Protein AF-A0A0S8CWF5-F1 (afdb_monomer_lite)

Secondary structure (DSSP, 8-state):
-HHHHHHHHHHHHHHHHHHHHHHHHHHHHHHT-TT--HHHHHHHHHHHHHHHHHHHHHHHHHHHHHHHHH-HHHHHHHHHHHHHHHHHHTTTS---TTTTS---

Sequence (104 aa):
MKFAKYAVNRRKMIDLKYEIEKQRFELDLLLGTEDADKQQILERFDNLEQARNKLSKARFEMLMDVRETIGAERFQELKAVHRQRGRKDSRKYPKDRSYYRDRD

Radius of gyration: 19.51 Å; chains: 1; bounding box: 40×37×46 Å

Foldseek 3Di:
DVVVVVVVLVVQLVVLVVQLVVLVVVLVVLVPDPPRDPVVSVVSVVSNVVSVVSNVVSVVVVLVVVCVVCDVVVSVVVVVVVVVVVVVVCVVDPPPVPPPDPDD

Structure (mmCIF, N/CA/C/O backbone):
data_AF-A0A0S8CWF5-F1
#
_entry.id   AF-A0A0S8CWF5-F1
#
loop_
_atom_site.group_PDB
_atom_site.id
_atom_site.type_symbol
_atom_site.label_atom_id
_atom_site.label_alt_id
_atom_site.label_comp_id
_atom_site.label_asym_id
_atom_site.label_entity_id
_atom_site.label_seq_id
_atom_site.pdbx_PDB_ins_code
_atom_site.Cartn_x
_atom_site.Cartn_y
_atom_site.Cartn_z
_atom_site.occupancy
_atom_site.B_iso_or_equiv
_atom_site.auth_seq_id
_atom_site.auth_comp_id
_atom_site.auth_asym_id
_atom_site.auth_atom_id
_atom_site.pdbx_PDB_model_num
ATOM 1 N N . MET A 1 1 ? 7.640 -12.879 -22.319 1.00 59.19 1 MET A N 1
ATOM 2 C CA . MET A 1 1 ? 8.256 -12.670 -20.984 1.00 59.19 1 MET A CA 1
ATOM 3 C C . MET A 1 1 ? 7.824 -11.359 -20.298 1.00 59.19 1 MET A C 1
ATOM 5 O O . MET A 1 1 ? 7.346 -11.426 -19.176 1.00 59.19 1 MET A O 1
ATOM 9 N N . LYS A 1 2 ? 7.892 -10.178 -20.947 1.00 63.25 2 LYS A N 1
ATOM 10 C CA . LYS A 1 2 ? 7.544 -8.870 -20.326 1.00 63.25 2 LYS A CA 1
ATOM 11 C C . LYS A 1 2 ? 6.076 -8.724 -19.861 1.00 63.25 2 LYS A C 1
ATOM 13 O O . LYS A 1 2 ? 5.830 -8.207 -18.776 1.00 63.25 2 LYS A O 1
ATOM 18 N N . PHE A 1 3 ? 5.109 -9.242 -20.624 1.00 68.25 3 PHE A N 1
ATOM 19 C CA . PHE A 1 3 ? 3.682 -9.209 -20.253 1.00 68.25 3 PHE A CA 1
ATOM 20 C C . PHE A 1 3 ? 3.339 -10.059 -19.019 1.00 68.25 3 PHE A C 1
ATOM 22 O O . PHE A 1 3 ? 2.467 -9.682 -18.241 1.00 68.25 3 PHE A O 1
ATOM 29 N N . ALA A 1 4 ? 4.060 -11.163 -18.796 1.00 80.62 4 ALA A N 1
ATOM 30 C CA . ALA A 1 4 ? 3.853 -12.018 -17.629 1.00 80.62 4 ALA A CA 1
ATOM 31 C C . ALA A 1 4 ? 4.233 -11.287 -16.330 1.00 80.62 4 ALA A C 1
ATOM 33 O O . ALA A 1 4 ? 3.469 -11.306 -15.370 1.00 80.62 4 ALA A O 1
ATOM 34 N N . LYS A 1 5 ? 5.358 -10.555 -16.328 1.00 84.44 5 LYS A N 1
ATOM 35 C CA . LYS A 1 5 ? 5.802 -9.758 -15.170 1.00 84.44 5 LYS A CA 1
ATOM 36 C C . LYS A 1 5 ? 4.810 -8.637 -14.835 1.00 84.44 5 LYS A C 1
ATOM 38 O O . LYS A 1 5 ? 4.479 -8.432 -13.671 1.00 84.44 5 LYS A O 1
ATOM 43 N N . TYR A 1 6 ? 4.263 -7.972 -15.858 1.00 86.19 6 TYR A N 1
ATOM 44 C CA . TYR A 1 6 ? 3.192 -6.991 -15.670 1.00 86.19 6 TYR A CA 1
ATOM 45 C C . TYR A 1 6 ? 1.940 -7.611 -15.032 1.00 86.19 6 TYR A C 1
ATOM 47 O O . TYR A 1 6 ? 1.432 -7.075 -14.049 1.00 86.19 6 TYR A O 1
ATOM 55 N N . ALA A 1 7 ? 1.455 -8.739 -15.560 1.00 91.75 7 ALA A N 1
ATOM 56 C CA . ALA A 1 7 ? 0.254 -9.397 -15.049 1.00 91.75 7 ALA A CA 1
ATOM 57 C C . ALA A 1 7 ? 0.421 -9.847 -13.587 1.00 91.75 7 ALA A C 1
ATOM 59 O O . ALA A 1 7 ? -0.473 -9.620 -12.773 1.00 91.75 7 ALA A O 1
ATOM 60 N N . VAL A 1 8 ? 1.586 -10.405 -13.237 1.00 92.62 8 VAL A N 1
ATOM 61 C CA . VAL A 1 8 ? 1.929 -10.798 -11.860 1.00 92.62 8 VAL A CA 1
ATOM 62 C C . VAL A 1 8 ? 1.922 -9.589 -10.922 1.00 92.62 8 VAL A C 1
ATOM 64 O O . VAL A 1 8 ? 1.219 -9.604 -9.911 1.00 92.62 8 VAL A O 1
ATOM 67 N N . ASN A 1 9 ? 2.621 -8.507 -11.280 1.00 91.19 9 ASN A N 1
ATOM 68 C CA . ASN A 1 9 ? 2.649 -7.285 -10.471 1.00 91.19 9 ASN A CA 1
ATOM 69 C C . ASN A 1 9 ? 1.252 -6.666 -10.332 1.00 91.19 9 ASN A C 1
ATOM 71 O O . ASN A 1 9 ? 0.875 -6.198 -9.256 1.00 91.19 9 ASN A O 1
ATOM 75 N N . ARG A 1 10 ? 0.452 -6.694 -11.404 1.00 92.94 10 ARG A N 1
ATOM 76 C CA . ARG A 1 10 ? -0.917 -6.179 -11.382 1.00 92.94 10 ARG A CA 1
ATOM 77 C C . ARG A 1 10 ? -1.821 -7.001 -10.468 1.00 92.94 10 ARG A C 1
ATOM 79 O O . ARG A 1 10 ? -2.608 -6.400 -9.742 1.00 92.94 10 ARG A O 1
ATOM 86 N N . ARG A 1 11 ? -1.698 -8.331 -10.474 1.00 95.81 11 ARG A N 1
ATOM 87 C CA . ARG A 1 11 ? -2.457 -9.220 -9.584 1.00 95.81 11 AR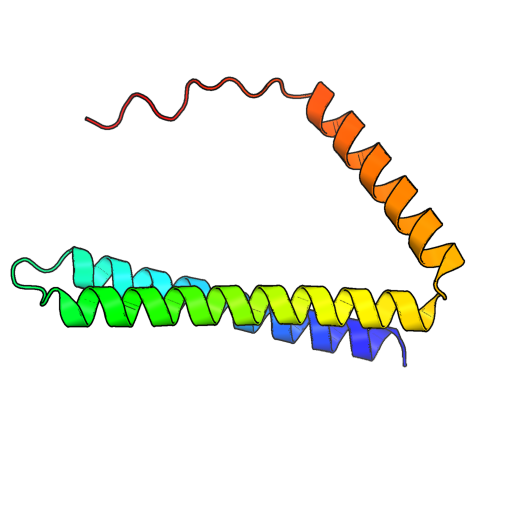G A CA 1
ATOM 88 C C . ARG A 1 11 ? -2.087 -8.978 -8.121 1.00 95.81 11 ARG A C 1
ATOM 90 O O . ARG A 1 11 ? -2.967 -8.634 -7.343 1.00 95.81 11 ARG A O 1
ATOM 97 N N . LYS A 1 12 ? -0.785 -8.940 -7.807 1.00 96.31 12 LYS A N 1
ATOM 98 C CA . LYS A 1 12 ? -0.267 -8.567 -6.476 1.00 96.31 12 LYS A CA 1
ATOM 99 C C . LYS A 1 12 ? -0.852 -7.238 -5.981 1.00 96.31 12 LYS A C 1
ATOM 101 O O . LYS A 1 12 ? -1.239 -7.117 -4.826 1.00 96.31 12 LYS A O 1
ATOM 106 N N . MET A 1 13 ? -0.942 -6.224 -6.845 1.00 96.88 13 MET A N 1
ATOM 107 C CA . MET A 1 13 ? -1.555 -4.941 -6.478 1.00 96.88 13 MET A CA 1
ATOM 108 C C . MET A 1 13 ? -3.055 -5.025 -6.190 1.00 96.88 13 MET A C 1
ATOM 110 O O . MET A 1 13 ? -3.540 -4.241 -5.378 1.00 96.88 13 MET A O 1
ATOM 114 N N . ILE A 1 14 ? -3.796 -5.881 -6.896 1.00 97.75 14 ILE A N 1
ATOM 115 C CA . ILE A 1 14 ? -5.229 -6.087 -6.650 1.00 97.75 14 ILE A CA 1
ATOM 116 C C . ILE A 1 14 ? -5.409 -6.700 -5.263 1.00 97.75 14 ILE A C 1
ATOM 118 O O . ILE A 1 14 ? -6.153 -6.144 -4.459 1.00 97.75 14 ILE A O 1
ATOM 122 N N . ASP A 1 15 ? -4.647 -7.746 -4.955 1.00 98.38 15 ASP A N 1
ATOM 123 C CA . ASP A 1 15 ? -4.714 -8.434 -3.664 1.00 98.38 15 ASP A CA 1
ATOM 124 C C . ASP A 1 15 ? -4.354 -7.484 -2.509 1.00 98.38 15 ASP A C 1
ATOM 126 O O . ASP A 1 15 ? -5.057 -7.403 -1.507 1.00 98.38 15 ASP A O 1
ATOM 130 N N . LEU A 1 16 ? -3.308 -6.667 -2.678 1.00 98.44 16 LEU A N 1
ATOM 131 C CA . LEU A 1 16 ? -2.906 -5.676 -1.673 1.00 98.44 16 LEU A CA 1
ATOM 132 C C . LEU A 1 16 ? -3.931 -4.552 -1.478 1.00 98.44 16 LEU A C 1
ATOM 134 O O . LEU A 1 16 ? -4.033 -4.005 -0.384 1.00 98.44 16 LEU A O 1
ATOM 138 N N . LYS A 1 17 ? -4.683 -4.176 -2.519 1.00 98.25 17 LYS A N 1
ATOM 139 C CA . LYS A 1 17 ? -5.792 -3.222 -2.367 1.00 98.25 17 LYS A CA 1
ATOM 140 C C . LYS A 1 17 ? -6.939 -3.839 -1.582 1.00 98.25 17 LYS A C 1
ATOM 142 O O . LYS A 1 17 ? -7.477 -3.170 -0.711 1.00 98.25 17 LYS A O 1
ATOM 147 N N . TYR A 1 18 ? -7.280 -5.089 -1.882 1.00 98.44 18 TYR A N 1
ATOM 148 C CA . TYR A 1 18 ? -8.297 -5.819 -1.135 1.00 98.44 18 TYR A CA 1
ATOM 149 C C . TYR A 1 18 ? -7.930 -5.915 0.351 1.00 98.44 18 TYR A C 1
ATOM 151 O O . TYR A 1 18 ? -8.768 -5.645 1.203 1.00 98.44 18 TYR A O 1
ATOM 159 N N . GLU A 1 19 ? -6.662 -6.191 0.664 1.00 98.12 19 GLU A N 1
ATOM 160 C CA . GLU A 1 19 ? -6.196 -6.232 2.053 1.00 98.12 19 GLU A CA 1
ATOM 161 C C . GLU A 1 19 ? -6.357 -4.883 2.770 1.00 98.12 19 GLU A C 1
ATOM 163 O O . GLU A 1 19 ? -6.769 -4.851 3.923 1.00 98.12 19 GLU A O 1
ATOM 168 N N . ILE A 1 20 ? -6.093 -3.758 2.096 1.00 98.62 20 ILE A N 1
ATOM 169 C CA . ILE A 1 20 ? -6.336 -2.426 2.674 1.00 98.62 20 ILE A CA 1
ATOM 170 C C . ILE A 1 20 ? -7.821 -2.220 2.977 1.00 98.62 20 ILE A C 1
ATOM 172 O O . ILE A 1 20 ? -8.144 -1.737 4.059 1.00 98.62 20 ILE A O 1
ATOM 176 N N . GLU A 1 21 ? -8.711 -2.564 2.042 1.00 98.56 21 GLU A N 1
ATOM 177 C CA . GLU A 1 21 ? -10.157 -2.424 2.258 1.00 98.56 21 GLU A CA 1
ATOM 178 C C . GLU A 1 21 ? -10.629 -3.305 3.418 1.00 98.56 21 GLU A C 1
ATOM 180 O O . GLU A 1 21 ? -11.398 -2.845 4.259 1.00 98.56 21 GLU A O 1
ATOM 185 N N . LYS A 1 22 ? -10.100 -4.528 3.528 1.00 98.25 22 LYS A N 1
ATOM 186 C CA . LYS A 1 22 ? -10.363 -5.412 4.664 1.00 98.25 22 LYS A CA 1
ATOM 187 C C . LYS A 1 22 ? -9.913 -4.779 5.983 1.00 98.25 22 LYS A C 1
ATOM 189 O O . LYS A 1 22 ? -10.729 -4.624 6.879 1.00 98.25 22 LYS A O 1
ATOM 194 N N . GLN A 1 23 ? -8.644 -4.378 6.105 1.00 98.12 23 GLN A N 1
ATOM 195 C CA . GLN A 1 23 ? -8.124 -3.785 7.349 1.00 98.12 23 GLN A CA 1
ATOM 196 C C . GLN A 1 23 ? -8.860 -2.499 7.735 1.00 98.12 23 GLN A C 1
ATOM 198 O O . GLN A 1 23 ? -9.075 -2.235 8.914 1.00 98.12 23 GLN A O 1
ATOM 203 N N . ARG A 1 24 ? -9.277 -1.709 6.741 1.00 98.38 24 ARG A N 1
ATOM 204 C CA . ARG A 1 24 ? -10.094 -0.519 6.963 1.00 98.38 24 ARG A CA 1
ATOM 205 C C . ARG A 1 24 ? -11.459 -0.880 7.538 1.00 98.38 24 ARG A C 1
ATOM 207 O O . ARG A 1 24 ? -11.857 -0.281 8.524 1.00 98.38 24 ARG A O 1
ATOM 214 N N . PHE A 1 25 ? -12.141 -1.856 6.945 1.00 98.00 25 PHE A N 1
ATOM 215 C CA . PHE A 1 25 ? -13.442 -2.307 7.424 1.00 98.00 25 PHE A CA 1
ATOM 216 C C . PHE A 1 25 ? -13.372 -2.837 8.864 1.00 98.00 25 PHE A C 1
ATOM 218 O O . PHE A 1 25 ? -14.192 -2.456 9.690 1.00 98.00 25 PHE A O 1
ATOM 225 N N . GLU A 1 26 ? -12.359 -3.643 9.195 1.00 96.38 26 GLU A N 1
ATOM 226 C CA . GLU A 1 26 ? -12.154 -4.145 10.564 1.00 96.38 26 GLU A CA 1
ATOM 227 C C . GLU A 1 26 ? -11.900 -3.012 11.573 1.00 96.38 26 GLU A C 1
ATOM 229 O O . GLU A 1 26 ? -12.404 -3.048 12.695 1.00 96.38 26 GLU A O 1
ATOM 234 N N . LEU A 1 27 ? -11.133 -1.988 11.180 1.00 97.56 27 LEU A N 1
ATOM 235 C CA . LEU A 1 27 ? -10.926 -0.802 12.011 1.00 97.56 27 LEU A CA 1
ATOM 236 C C . LEU A 1 27 ? -12.231 -0.013 12.197 1.00 97.56 27 LEU A C 1
ATOM 238 O O . LEU A 1 27 ? -12.528 0.395 13.315 1.00 97.56 27 LEU A O 1
ATOM 242 N N . ASP A 1 28 ? -13.013 0.172 11.131 1.00 97.38 28 ASP A N 1
ATOM 243 C CA . ASP A 1 28 ? -14.294 0.886 11.180 1.00 97.38 28 ASP A CA 1
ATOM 244 C C . ASP A 1 28 ? -15.298 0.169 12.109 1.00 97.38 28 ASP A C 1
ATOM 246 O O . ASP A 1 28 ? -15.984 0.826 12.892 1.00 97.38 28 ASP A O 1
ATOM 250 N N . LEU A 1 29 ? -15.341 -1.172 12.090 1.00 96.25 29 LEU A N 1
ATOM 251 C CA . LEU A 1 29 ? -16.151 -1.966 13.025 1.00 96.25 29 LEU A CA 1
ATOM 252 C C . LEU A 1 29 ? -15.723 -1.759 14.483 1.00 96.25 29 LEU A C 1
ATOM 254 O O . LEU A 1 29 ? -16.572 -1.559 15.354 1.00 96.25 29 LEU A O 1
ATOM 258 N N . LEU A 1 30 ? -14.414 -1.789 14.751 1.00 96.38 30 LEU A N 1
ATOM 259 C CA . LEU A 1 30 ? -13.892 -1.597 16.102 1.00 96.38 30 LEU A CA 1
ATOM 260 C C . LEU A 1 30 ? -14.186 -0.184 16.622 1.00 96.38 30 LEU A C 1
ATOM 262 O O . LEU A 1 30 ? -14.602 -0.033 17.764 1.00 96.38 30 LEU A O 1
ATOM 266 N N . LEU A 1 31 ? -14.033 0.841 15.782 1.00 96.06 31 LEU A N 1
ATOM 267 C CA . LEU A 1 31 ? -14.352 2.229 16.135 1.00 96.06 31 LEU A CA 1
ATOM 268 C C . LEU A 1 31 ? -15.847 2.457 16.409 1.00 96.06 31 LEU A C 1
ATOM 270 O O . LEU A 1 31 ? -16.191 3.378 17.143 1.00 96.06 31 LEU A O 1
ATOM 274 N N . GLY A 1 32 ? -16.727 1.642 15.822 1.00 95.50 32 GLY A N 1
ATOM 275 C CA . GLY A 1 32 ? -18.168 1.675 16.081 1.00 95.50 32 GLY A CA 1
ATOM 276 C C . GLY A 1 32 ? -18.603 0.964 17.369 1.00 95.50 32 GLY A C 1
ATOM 277 O O . GLY A 1 32 ? -19.794 0.958 17.672 1.00 95.50 32 GLY A O 1
ATOM 278 N N . THR A 1 33 ? -17.677 0.346 18.107 1.00 95.62 33 THR A N 1
ATOM 279 C CA . THR A 1 33 ? -17.965 -0.378 19.354 1.00 95.62 33 THR A CA 1
ATOM 280 C C . THR A 1 33 ? -17.785 0.547 20.563 1.00 95.62 33 THR A C 1
ATOM 282 O O . THR A 1 33 ? -16.734 1.161 20.711 1.00 95.62 33 THR A O 1
ATOM 285 N N . GLU A 1 34 ? -18.798 0.632 21.434 1.00 89.69 34 GLU A N 1
ATOM 286 C CA . GLU A 1 34 ? -18.864 1.600 22.547 1.00 89.69 34 GLU A CA 1
ATOM 287 C C . GLU A 1 34 ? -17.701 1.462 23.546 1.00 89.69 34 GLU A C 1
ATOM 289 O O . GLU A 1 34 ? -17.059 2.452 23.889 1.00 89.69 34 GLU A O 1
ATOM 294 N N . ASP A 1 35 ? -17.360 0.228 23.921 1.00 92.50 35 ASP A N 1
ATOM 295 C CA . ASP A 1 35 ? -16.303 -0.079 24.895 1.00 92.50 35 ASP A CA 1
ATOM 296 C C . ASP A 1 35 ? -14.986 -0.525 24.234 1.00 92.50 35 ASP A C 1
ATOM 298 O O . ASP A 1 35 ? -14.234 -1.335 24.783 1.00 92.50 35 ASP A O 1
ATOM 302 N N . ALA A 1 36 ? -14.704 -0.055 23.015 1.00 90.75 36 ALA A N 1
ATOM 303 C CA . ALA A 1 36 ? -13.488 -0.439 22.306 1.00 90.75 36 ALA A CA 1
ATOM 304 C C . ALA A 1 36 ? -12.224 0.018 23.051 1.00 90.75 36 ALA A C 1
ATOM 306 O O . ALA A 1 36 ? -12.020 1.203 23.330 1.00 90.75 36 ALA A O 1
ATOM 307 N N . ASP A 1 37 ? -11.325 -0.930 23.321 1.00 95.62 37 ASP A N 1
ATOM 308 C CA . ASP A 1 37 ? -10.051 -0.628 23.958 1.00 95.62 37 ASP A CA 1
ATOM 309 C C . ASP A 1 37 ? -9.154 0.219 23.038 1.00 95.62 37 ASP A C 1
ATOM 311 O O . ASP A 1 37 ? -8.918 -0.090 21.864 1.00 95.62 37 ASP A O 1
ATOM 315 N N . LYS A 1 38 ? -8.600 1.297 23.600 1.00 95.50 38 LYS A N 1
ATOM 316 C CA . LYS A 1 38 ? -7.762 2.247 22.862 1.00 95.50 38 LYS A CA 1
ATOM 317 C C . LYS A 1 38 ? -6.515 1.589 22.272 1.00 95.50 38 LYS A C 1
ATOM 319 O O . LYS A 1 38 ? -6.095 1.965 21.177 1.00 95.50 38 LYS A O 1
ATOM 324 N N . GLN A 1 39 ? -5.896 0.652 22.987 1.00 96.56 39 GLN A N 1
ATOM 325 C CA . GLN A 1 39 ? -4.689 -0.013 22.506 1.00 96.56 39 GLN A CA 1
ATOM 326 C C . GLN A 1 39 ? -5.015 -0.930 21.322 1.00 96.56 39 GLN A C 1
ATOM 328 O O . GLN A 1 39 ? -4.290 -0.908 20.328 1.00 96.56 39 GLN A O 1
ATOM 333 N N . GLN A 1 40 ? -6.147 -1.635 21.369 1.00 95.62 40 GLN A N 1
ATOM 334 C CA . GLN A 1 40 ? -6.639 -2.430 20.240 1.00 95.62 40 GLN A CA 1
ATOM 335 C C . GLN A 1 40 ? -6.924 -1.570 19.000 1.00 95.62 40 GLN A C 1
ATOM 337 O O . GLN A 1 40 ? -6.576 -1.965 17.885 1.00 95.62 40 GLN A O 1
ATOM 342 N N . ILE A 1 41 ? -7.505 -0.377 19.168 1.00 97.19 41 ILE A N 1
ATOM 343 C CA . ILE A 1 41 ? -7.737 0.561 18.054 1.00 97.19 41 ILE A CA 1
ATOM 344 C C . ILE A 1 41 ? -6.413 0.968 17.396 1.00 97.19 41 ILE A C 1
ATOM 346 O O . ILE A 1 41 ? -6.300 0.939 16.168 1.00 97.19 41 ILE A O 1
ATOM 350 N N . LEU A 1 42 ? -5.404 1.325 18.197 1.00 97.94 42 LEU A N 1
ATOM 351 C CA . LEU A 1 42 ? -4.086 1.710 17.683 1.00 97.94 42 LEU A CA 1
ATOM 352 C C . LEU A 1 42 ? -3.404 0.550 16.947 1.00 97.94 42 LEU A C 1
ATOM 354 O O . LEU A 1 42 ? -2.879 0.747 15.855 1.00 97.94 42 LEU A O 1
ATOM 358 N N . GLU A 1 43 ? -3.491 -0.670 17.474 1.00 97.00 43 GLU A N 1
ATOM 359 C CA . GLU A 1 43 ? -2.955 -1.858 16.804 1.00 97.00 43 GLU A CA 1
ATOM 360 C C . GLU A 1 43 ? -3.652 -2.122 15.455 1.00 97.00 43 GLU A C 1
ATOM 362 O O . GLU A 1 43 ? -3.006 -2.429 14.447 1.00 97.00 43 GLU A O 1
ATOM 367 N N . ARG A 1 44 ? -4.981 -1.970 15.386 1.00 96.50 44 ARG A N 1
ATOM 368 C CA . ARG A 1 44 ? -5.731 -2.090 14.122 1.00 96.50 44 ARG A CA 1
ATOM 369 C C . ARG A 1 44 ? -5.353 -1.003 13.122 1.00 96.50 44 ARG A C 1
ATOM 371 O O . ARG A 1 44 ? -5.207 -1.300 11.935 1.00 96.50 44 ARG A O 1
ATOM 378 N N . PHE A 1 45 ? -5.145 0.224 13.586 1.00 98.12 45 PHE A N 1
ATOM 379 C CA . PHE A 1 45 ? -4.639 1.305 12.747 1.00 98.12 45 PHE A CA 1
ATOM 380 C C . PHE A 1 45 ? -3.250 0.981 12.178 1.00 98.12 45 PHE A C 1
ATOM 382 O O . PHE A 1 45 ? -3.035 1.112 10.971 1.00 98.12 45 PHE A O 1
ATOM 389 N N . ASP A 1 46 ? -2.335 0.470 13.001 1.00 98.38 46 ASP A N 1
ATOM 390 C CA . ASP A 1 46 ? -1.000 0.075 12.549 1.00 98.38 46 ASP A CA 1
ATOM 391 C C . ASP A 1 46 ? -1.061 -1.030 11.487 1.00 98.38 46 ASP A C 1
ATOM 393 O O . ASP A 1 46 ? -0.333 -0.983 10.492 1.00 98.38 46 ASP A O 1
ATOM 397 N N . ASN A 1 47 ? -1.974 -1.994 11.626 1.00 97.50 47 ASN A N 1
ATOM 398 C CA . ASN A 1 47 ? -2.199 -3.032 10.617 1.00 97.50 47 ASN A CA 1
ATOM 399 C C . ASN A 1 47 ? -2.673 -2.453 9.270 1.00 97.50 47 ASN A C 1
ATOM 401 O O . ASN A 1 47 ? -2.188 -2.860 8.205 1.00 97.50 47 ASN A O 1
ATOM 405 N N . LEU A 1 48 ? -3.571 -1.464 9.298 1.00 98.56 48 LEU A N 1
ATOM 406 C CA . LEU A 1 48 ? -4.004 -0.739 8.102 1.00 98.56 48 LEU A CA 1
ATOM 407 C C . LEU A 1 48 ? -2.836 0.012 7.441 1.00 98.56 48 LEU A C 1
ATOM 409 O O . LEU A 1 48 ? -2.654 -0.070 6.220 1.00 98.56 48 LEU A O 1
ATOM 413 N N . GLU A 1 49 ? -2.007 0.701 8.224 1.00 98.62 49 GLU A N 1
ATOM 414 C CA . GLU A 1 49 ? -0.828 1.404 7.711 1.00 98.62 49 GLU A CA 1
ATOM 415 C C . GLU A 1 49 ? 0.219 0.441 7.141 1.00 98.62 49 GLU A C 1
ATOM 417 O O . GLU A 1 49 ? 0.789 0.685 6.072 1.00 98.62 49 GLU A O 1
ATOM 422 N N . GLN A 1 50 ? 0.423 -0.719 7.765 1.00 98.50 50 GLN A N 1
ATOM 423 C CA . GLN A 1 50 ? 1.270 -1.772 7.210 1.00 98.50 50 GLN A CA 1
ATOM 424 C C . GLN A 1 50 ? 0.749 -2.268 5.852 1.00 98.50 50 GLN A C 1
ATOM 426 O O . GLN A 1 50 ? 1.540 -2.441 4.919 1.00 98.50 50 GLN A O 1
ATOM 431 N N . ALA A 1 51 ? -0.564 -2.463 5.692 1.00 98.44 51 ALA A N 1
ATOM 432 C CA . ALA A 1 51 ? -1.161 -2.846 4.410 1.00 98.44 51 ALA A CA 1
ATOM 433 C C . ALA A 1 51 ? -0.958 -1.760 3.334 1.00 98.44 51 ALA A C 1
ATOM 435 O O . ALA A 1 51 ? -0.544 -2.060 2.205 1.00 98.44 51 ALA A O 1
ATOM 436 N N . ARG A 1 52 ? -1.145 -0.482 3.692 1.00 98.44 52 ARG A N 1
ATOM 437 C CA . ARG A 1 52 ? -0.865 0.671 2.814 1.00 98.44 52 ARG A CA 1
ATOM 438 C C . ARG A 1 52 ? 0.600 0.711 2.382 1.00 98.44 52 ARG A C 1
ATOM 440 O O . ARG A 1 52 ? 0.889 0.873 1.190 1.00 98.44 52 ARG A O 1
ATOM 447 N N . ASN A 1 53 ? 1.520 0.478 3.315 1.00 98.62 53 ASN A N 1
ATOM 448 C CA . ASN A 1 53 ? 2.954 0.425 3.049 1.00 98.62 53 ASN A CA 1
ATOM 449 C C . ASN A 1 53 ? 3.329 -0.725 2.105 1.00 98.62 53 ASN A C 1
ATOM 451 O O . ASN A 1 53 ? 4.094 -0.511 1.160 1.00 98.62 53 ASN A O 1
ATOM 455 N N . LYS A 1 54 ? 2.740 -1.917 2.274 1.00 98.38 54 LYS A N 1
ATOM 456 C CA . LYS A 1 54 ? 2.940 -3.052 1.352 1.00 98.38 54 LYS A CA 1
ATOM 457 C C . LYS A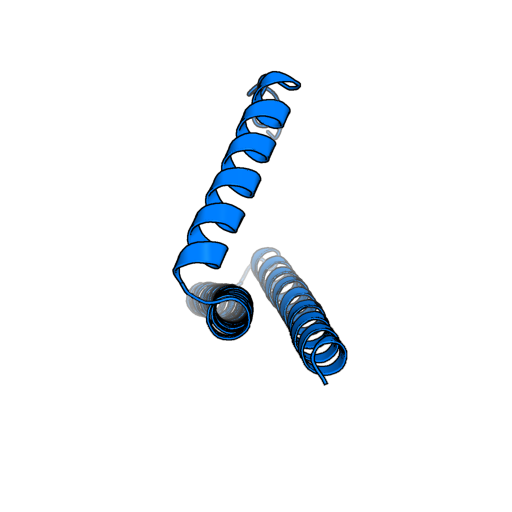 1 54 ? 2.521 -2.695 -0.079 1.00 98.38 54 LYS A C 1
ATOM 459 O O . LYS A 1 54 ? 3.274 -2.960 -1.019 1.00 98.38 54 LYS A O 1
ATOM 464 N N . LEU A 1 55 ? 1.369 -2.041 -0.261 1.00 98.44 55 LEU A N 1
ATOM 465 C CA . LEU A 1 55 ? 0.925 -1.581 -1.582 1.00 98.44 55 LEU A CA 1
ATOM 466 C C . LEU A 1 55 ? 1.849 -0.505 -2.167 1.00 98.44 55 LEU A C 1
ATOM 468 O O . LEU A 1 55 ? 2.163 -0.548 -3.359 1.00 98.44 55 LEU A O 1
ATOM 472 N N . SER A 1 56 ? 2.295 0.451 -1.348 1.00 97.94 56 SER A N 1
ATOM 473 C CA . SER A 1 56 ? 3.248 1.487 -1.765 1.00 97.94 56 SER A CA 1
ATOM 474 C C . SER A 1 56 ? 4.558 0.872 -2.266 1.00 97.94 56 SER A C 1
ATOM 476 O O . SER A 1 56 ? 5.007 1.170 -3.376 1.00 97.94 56 SER A O 1
ATOM 478 N N . LYS A 1 57 ? 5.110 -0.084 -1.511 1.00 97.81 57 LYS A N 1
ATOM 479 C CA . LYS A 1 57 ? 6.321 -0.818 -1.887 1.00 97.81 57 LYS A CA 1
ATOM 480 C C . LYS A 1 57 ? 6.138 -1.594 -3.192 1.00 97.81 57 LYS A C 1
ATOM 482 O O . LYS A 1 57 ? 6.960 -1.452 -4.089 1.00 97.81 57 LYS A O 1
ATOM 487 N N . ALA A 1 58 ? 5.034 -2.324 -3.357 1.00 96.75 58 ALA A N 1
ATOM 488 C CA . ALA A 1 58 ? 4.756 -3.058 -4.596 1.00 96.75 58 ALA A CA 1
ATOM 489 C C . ALA A 1 58 ? 4.626 -2.134 -5.826 1.00 96.75 58 ALA A C 1
ATOM 491 O O . ALA A 1 58 ? 5.050 -2.486 -6.928 1.00 96.75 58 ALA A O 1
ATOM 492 N N . ARG A 1 59 ? 4.071 -0.924 -5.656 1.00 95.69 59 ARG A N 1
ATOM 493 C CA . ARG A 1 59 ? 4.058 0.104 -6.714 1.00 95.69 59 ARG A CA 1
ATOM 494 C C . ARG A 1 59 ? 5.459 0.563 -7.074 1.00 95.69 59 ARG A C 1
ATOM 496 O O . ARG A 1 59 ? 5.756 0.712 -8.257 1.00 95.69 59 ARG A O 1
ATOM 503 N N . PHE A 1 60 ? 6.302 0.778 -6.073 1.00 95.69 60 PHE A N 1
ATOM 504 C CA . PHE A 1 60 ? 7.681 1.179 -6.296 1.00 95.69 60 PHE A CA 1
ATOM 505 C C . PHE A 1 60 ? 8.499 0.077 -6.982 1.00 95.69 60 PHE A C 1
ATOM 507 O O . PHE A 1 60 ? 9.184 0.365 -7.959 1.00 95.69 60 PHE A O 1
ATOM 514 N N . GLU A 1 61 ? 8.354 -1.182 -6.561 1.00 94.31 61 GLU A N 1
ATOM 515 C CA . GLU A 1 61 ? 8.965 -2.355 -7.208 1.00 94.31 61 GLU A CA 1
ATOM 516 C C . GLU A 1 61 ? 8.603 -2.419 -8.701 1.00 94.31 61 GLU A C 1
ATOM 518 O O . GLU A 1 61 ? 9.482 -2.530 -9.551 1.00 94.31 61 GLU A O 1
ATOM 523 N N . MET A 1 62 ? 7.325 -2.220 -9.048 1.00 92.88 62 MET A N 1
ATOM 524 C CA . MET A 1 62 ? 6.899 -2.169 -10.452 1.00 92.88 62 MET A CA 1
ATOM 525 C C . MET A 1 62 ? 7.576 -1.029 -11.234 1.00 92.88 62 MET A C 1
ATOM 527 O O . MET A 1 62 ? 7.905 -1.192 -12.408 1.00 92.88 62 MET A O 1
ATOM 531 N N . LEU A 1 63 ? 7.782 0.139 -10.616 1.00 92.88 63 LEU A N 1
ATOM 532 C CA . LEU A 1 63 ? 8.500 1.246 -11.258 1.00 92.88 63 LEU A CA 1
ATOM 533 C C . LEU A 1 63 ? 9.986 0.929 -11.452 1.00 92.88 63 LEU A C 1
ATOM 535 O O . LEU A 1 63 ? 10.550 1.326 -12.473 1.00 92.88 63 LEU A O 1
ATOM 539 N N . MET A 1 64 ? 10.607 0.219 -10.507 1.00 93.94 64 MET A N 1
ATOM 540 C CA . MET A 1 64 ? 11.986 -0.256 -10.645 1.00 93.94 64 MET A CA 1
ATOM 541 C C . MET A 1 64 ? 12.104 -1.251 -11.797 1.00 93.94 64 MET A C 1
ATOM 543 O O . MET A 1 64 ? 12.948 -1.048 -12.665 1.00 93.94 64 MET A O 1
ATOM 547 N N . ASP A 1 65 ? 11.179 -2.207 -11.906 1.00 91.56 65 ASP A N 1
ATOM 548 C CA . ASP A 1 65 ? 11.135 -3.154 -13.025 1.00 91.56 65 ASP A CA 1
ATOM 549 C C . ASP A 1 65 ? 11.049 -2.447 -14.385 1.00 91.56 65 ASP A C 1
ATOM 551 O O . ASP A 1 65 ? 11.711 -2.834 -15.354 1.00 91.56 65 ASP A O 1
ATOM 555 N N . VAL A 1 66 ? 10.224 -1.396 -14.476 1.00 91.62 66 VAL A N 1
ATOM 556 C CA . VAL A 1 66 ? 10.123 -0.578 -15.691 1.00 91.62 66 VAL A CA 1
ATOM 557 C C . VAL A 1 66 ? 11.449 0.122 -15.960 1.00 91.62 66 VAL A C 1
ATOM 559 O O . VAL A 1 66 ? 11.953 0.018 -17.077 1.00 91.62 66 VAL A O 1
ATOM 562 N N . ARG A 1 67 ? 12.033 0.796 -14.958 1.00 94.19 67 ARG A N 1
ATOM 563 C CA . ARG A 1 67 ? 13.316 1.505 -15.087 1.00 94.19 67 ARG A CA 1
ATOM 564 C C . ARG A 1 67 ? 14.438 0.573 -15.550 1.00 94.19 67 ARG A C 1
ATOM 566 O O . ARG A 1 67 ? 15.212 0.967 -16.415 1.00 94.19 67 ARG A O 1
ATOM 573 N N . GLU A 1 68 ? 14.520 -0.634 -15.002 1.00 94.12 68 GLU A N 1
ATOM 574 C CA . GLU A 1 68 ? 15.489 -1.659 -15.411 1.00 94.12 68 GLU A CA 1
ATOM 575 C C . GLU A 1 68 ? 15.260 -2.117 -16.854 1.00 94.12 68 GLU A C 1
ATOM 577 O O . GLU A 1 68 ? 16.209 -2.297 -17.609 1.00 94.12 68 GLU A O 1
ATOM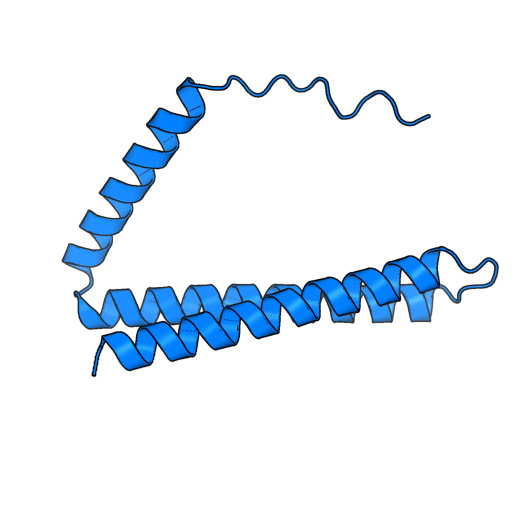 582 N N . THR A 1 69 ? 13.997 -2.251 -17.267 1.00 92.25 69 THR A N 1
ATOM 583 C CA . THR A 1 69 ? 13.644 -2.739 -18.608 1.00 92.25 69 THR A CA 1
ATOM 584 C C . THR A 1 69 ? 13.946 -1.730 -19.717 1.00 92.25 69 THR A C 1
ATOM 586 O O . THR A 1 69 ? 14.307 -2.141 -20.820 1.00 92.25 69 THR A O 1
ATOM 589 N N . ILE A 1 70 ? 13.728 -0.433 -19.473 1.00 93.75 70 ILE A N 1
ATOM 590 C CA . ILE A 1 70 ? 13.874 0.618 -20.501 1.00 93.75 70 ILE A CA 1
ATOM 591 C C . ILE A 1 70 ? 15.155 1.445 -20.350 1.00 93.75 70 ILE A C 1
ATOM 593 O O . ILE A 1 70 ? 15.484 2.223 -21.241 1.00 93.75 70 ILE A O 1
ATOM 597 N N . GLY A 1 71 ? 15.874 1.285 -19.240 1.00 95.62 71 GLY A N 1
ATOM 598 C CA . GLY A 1 71 ? 17.048 2.080 -18.904 1.00 95.62 71 GLY A CA 1
ATOM 599 C C . GLY A 1 71 ? 16.705 3.419 -18.242 1.00 95.62 71 GLY A C 1
ATOM 600 O O . GLY A 1 71 ? 15.593 3.946 -18.336 1.00 95.62 71 GLY A O 1
ATOM 601 N N . ALA A 1 72 ? 17.689 3.989 -17.543 1.00 95.88 72 ALA A N 1
ATOM 602 C CA . ALA A 1 72 ? 17.500 5.189 -16.731 1.00 95.88 72 ALA A CA 1
ATOM 603 C C . ALA A 1 72 ? 17.105 6.428 -17.554 1.00 95.88 72 ALA A C 1
ATOM 605 O O . ALA A 1 72 ? 16.231 7.178 -17.122 1.00 95.88 72 ALA A O 1
ATOM 606 N N . GLU A 1 73 ? 17.706 6.630 -18.729 1.00 95.75 73 GLU A N 1
ATOM 607 C CA . GLU A 1 73 ? 17.445 7.788 -19.597 1.00 95.75 73 GLU A CA 1
ATOM 608 C C . GLU A 1 73 ? 16.011 7.780 -20.136 1.00 95.75 73 GLU A C 1
ATOM 610 O O . GLU A 1 73 ? 15.240 8.705 -19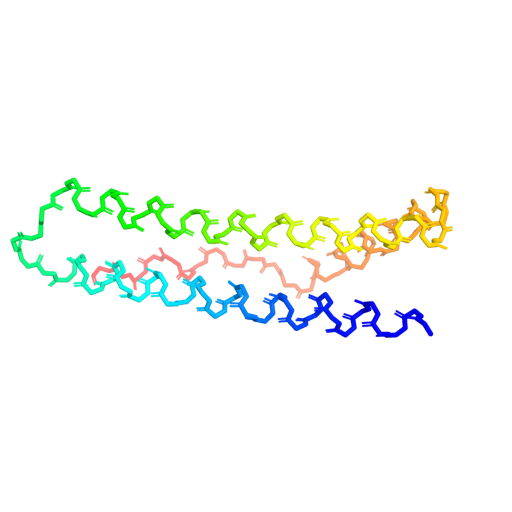.873 1.00 95.75 73 GLU A O 1
ATOM 615 N N . ARG A 1 74 ? 15.595 6.677 -20.775 1.00 95.25 74 ARG A N 1
ATOM 616 C CA . ARG A 1 74 ? 14.216 6.501 -21.265 1.00 95.25 74 ARG A CA 1
ATOM 617 C C . ARG A 1 74 ? 13.189 6.565 -20.140 1.00 95.25 74 ARG A C 1
ATOM 619 O O . ARG A 1 74 ? 12.083 7.068 -20.331 1.00 95.25 74 ARG A O 1
ATOM 626 N N . PHE A 1 75 ? 13.546 6.116 -18.938 1.00 95.12 75 PHE A N 1
ATOM 627 C CA . PHE A 1 75 ? 12.690 6.278 -17.768 1.00 95.12 75 PHE A CA 1
ATOM 628 C C . PHE A 1 75 ? 12.510 7.748 -17.353 1.00 95.12 75 PHE A C 1
ATOM 630 O O . PHE A 1 75 ? 11.416 8.137 -16.935 1.00 95.12 75 PHE A O 1
ATOM 637 N N . GLN A 1 76 ? 13.536 8.598 -17.479 1.00 94.75 76 GLN A N 1
ATOM 638 C CA . GLN A 1 76 ? 13.391 10.039 -17.232 1.00 94.75 76 GLN A CA 1
ATOM 639 C C . GLN A 1 76 ? 12.485 10.706 -18.270 1.00 94.75 76 GLN A C 1
ATOM 641 O O . GLN A 1 76 ? 11.612 11.491 -17.886 1.00 94.75 76 GLN A O 1
ATOM 646 N N . GLU A 1 77 ? 12.634 10.351 -19.549 1.00 94.38 77 GLU A N 1
ATOM 647 C CA . GLU A 1 77 ? 11.744 10.807 -20.625 1.00 94.38 77 GLU A CA 1
ATOM 648 C C . GLU A 1 77 ? 10.288 10.412 -20.332 1.00 94.38 77 GLU A C 1
ATOM 650 O O . GLU A 1 77 ? 9.390 11.259 -20.331 1.00 94.38 77 GLU A O 1
ATOM 655 N N . LEU A 1 78 ? 10.058 9.148 -19.959 1.00 92.31 78 LEU A N 1
ATOM 656 C CA . LEU A 1 78 ? 8.739 8.637 -19.585 1.00 92.31 78 LEU A CA 1
ATOM 657 C C . LEU A 1 78 ? 8.124 9.427 -18.415 1.00 92.31 7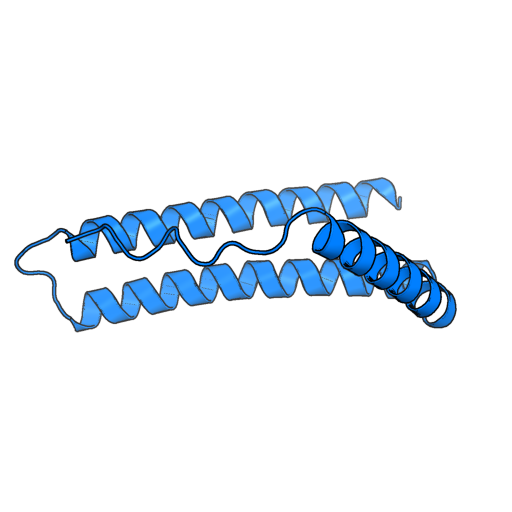8 LEU A C 1
ATOM 659 O O . LEU A 1 78 ? 6.962 9.841 -18.477 1.00 92.31 78 LEU A O 1
ATOM 663 N N . LYS A 1 79 ? 8.900 9.709 -17.359 1.00 91.75 79 LYS A N 1
ATOM 664 C CA . LYS A 1 79 ? 8.438 10.548 -16.237 1.00 91.75 79 LYS A CA 1
ATOM 665 C C . LYS A 1 79 ? 8.081 11.967 -16.676 1.00 91.75 79 LYS A C 1
ATOM 667 O O . LYS A 1 79 ? 7.124 12.540 -16.150 1.00 91.75 79 LYS A O 1
ATOM 672 N N . ALA A 1 80 ? 8.835 12.558 -17.604 1.00 89.19 80 ALA A N 1
ATOM 673 C CA . ALA A 1 80 ? 8.547 13.893 -18.118 1.00 89.19 80 ALA A CA 1
ATOM 674 C C . ALA A 1 80 ? 7.184 13.935 -18.828 1.00 89.19 80 ALA A C 1
ATOM 676 O O . ALA A 1 80 ? 6.379 14.821 -18.531 1.00 89.19 80 ALA A O 1
ATOM 677 N N . VAL A 1 81 ? 6.880 12.928 -19.654 1.00 88.88 81 VAL A N 1
ATOM 678 C CA . VAL A 1 81 ? 5.573 12.781 -20.320 1.00 88.88 81 VAL A CA 1
ATOM 679 C C . VAL A 1 81 ? 4.436 12.642 -19.301 1.00 88.88 81 VAL A C 1
ATOM 681 O O . VAL A 1 81 ? 3.424 13.340 -19.403 1.00 88.88 81 VAL A O 1
ATOM 684 N N . HIS A 1 82 ? 4.602 11.803 -18.273 1.00 83.56 82 HIS A N 1
ATOM 685 C CA . HIS A 1 82 ? 3.593 11.642 -17.217 1.00 83.56 82 HIS A CA 1
ATOM 686 C C . HIS A 1 82 ? 3.315 12.944 -16.449 1.00 83.56 82 HIS A C 1
ATOM 688 O O . HIS A 1 82 ? 2.152 13.280 -16.212 1.00 83.56 82 HIS A O 1
ATOM 694 N N . ARG A 1 83 ? 4.354 13.719 -16.105 1.00 82.94 83 ARG A N 1
ATOM 695 C CA . ARG A 1 83 ? 4.190 15.018 -15.424 1.00 82.94 83 ARG A CA 1
ATOM 696 C C . ARG A 1 83 ? 3.432 16.037 -16.274 1.00 82.94 83 ARG A C 1
ATOM 698 O O . ARG A 1 83 ? 2.626 16.796 -15.742 1.00 82.94 83 ARG A O 1
ATOM 705 N N . GLN A 1 84 ? 3.678 16.063 -17.583 1.00 77.81 84 GLN A N 1
ATOM 706 C CA . GLN A 1 84 ? 2.992 16.981 -18.495 1.00 77.81 84 GLN A CA 1
ATOM 707 C C . GLN A 1 84 ? 1.497 16.662 -18.623 1.00 77.81 84 GLN A C 1
ATOM 709 O O . GLN A 1 84 ? 0.686 17.586 -18.674 1.00 77.81 84 GLN A O 1
ATOM 714 N N . ARG A 1 85 ? 1.121 15.375 -18.614 1.00 74.88 85 ARG A N 1
ATOM 715 C CA . ARG A 1 85 ? -0.288 14.946 -18.626 1.00 74.88 85 ARG A CA 1
ATOM 716 C C . ARG A 1 85 ? -1.030 15.382 -17.358 1.00 74.88 85 ARG A C 1
ATOM 718 O O . ARG A 1 85 ? -2.059 16.039 -17.466 1.00 74.88 85 ARG A O 1
ATOM 725 N N . GLY A 1 86 ? -0.450 15.160 -16.174 1.00 69.38 86 GLY A N 1
ATOM 726 C CA . GLY A 1 86 ? -1.069 15.580 -14.906 1.00 69.38 86 GLY A CA 1
ATOM 727 C C . GLY A 1 86 ? -1.288 17.096 -14.782 1.00 69.38 86 GLY A C 1
ATOM 728 O O . GLY A 1 86 ? -2.283 17.531 -14.211 1.00 69.38 86 GLY A O 1
ATOM 729 N N . ARG A 1 87 ? -0.401 17.914 -15.370 1.00 65.12 87 ARG A N 1
ATOM 730 C CA . ARG A 1 87 ? -0.544 19.384 -15.406 1.00 65.12 87 ARG A CA 1
ATOM 731 C C . ARG A 1 87 ? -1.645 19.879 -16.348 1.00 65.12 87 ARG A C 1
ATOM 733 O O . ARG A 1 87 ? -2.127 20.995 -16.166 1.00 65.12 87 ARG A O 1
ATOM 740 N N . LYS A 1 88 ? -2.006 19.106 -17.378 1.00 62.12 88 LYS A N 1
ATOM 741 C CA . LYS A 1 88 ? -3.115 19.449 -18.283 1.00 62.12 88 LYS A CA 1
ATOM 742 C C . LYS A 1 88 ? -4.465 19.121 -17.643 1.00 62.12 88 LYS A C 1
ATOM 744 O O . LYS A 1 88 ? -5.362 19.955 -17.713 1.00 62.12 88 LYS A O 1
ATOM 749 N N . ASP A 1 89 ? -4.577 17.990 -16.947 1.00 59.59 89 ASP A N 1
ATOM 750 C CA . ASP A 1 89 ? -5.819 17.601 -16.261 1.00 59.59 89 ASP A CA 1
ATOM 751 C C . ASP A 1 89 ? -6.153 18.516 -15.073 1.00 59.59 89 ASP A C 1
ATOM 753 O O . ASP A 1 89 ? -7.312 18.876 -14.876 1.00 59.59 89 ASP A O 1
ATOM 757 N N . SER A 1 90 ? -5.147 19.005 -14.337 1.00 59.78 90 SER A N 1
ATOM 758 C CA . SER A 1 90 ? -5.358 19.944 -13.223 1.00 59.78 90 SER A CA 1
ATOM 759 C C . SER A 1 90 ? -5.869 21.327 -13.645 1.00 59.78 90 SER A C 1
ATOM 761 O O . SER A 1 90 ? -6.288 22.100 -12.791 1.00 59.78 90 SER A O 1
ATOM 763 N N . ARG A 1 91 ? -5.811 21.673 -14.940 1.00 58.59 91 ARG A N 1
ATOM 764 C CA . ARG A 1 91 ? -6.397 22.918 -15.470 1.00 58.59 91 AR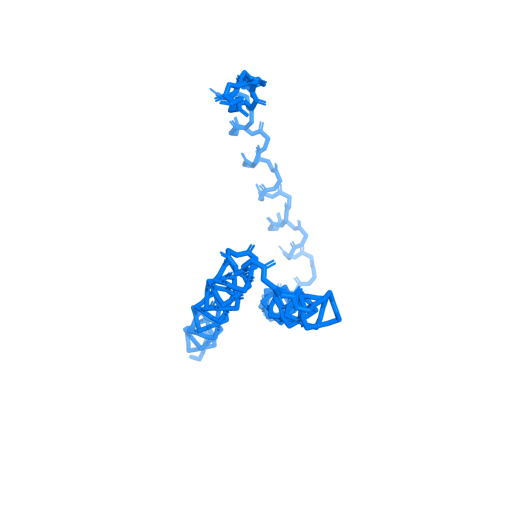G A CA 1
ATOM 765 C C . ARG A 1 91 ? -7.873 22.772 -15.838 1.00 58.59 91 ARG A C 1
ATOM 767 O O . ARG A 1 91 ? -8.529 23.784 -16.042 1.00 58.59 91 ARG A O 1
ATOM 774 N N . LYS A 1 92 ? -8.383 21.540 -15.954 1.00 57.44 92 LYS A N 1
ATOM 775 C CA . LYS A 1 92 ? -9.748 21.264 -16.429 1.00 57.44 92 LYS A CA 1
ATOM 776 C C . LYS A 1 92 ? -10.783 21.215 -15.298 1.00 57.44 92 LYS A C 1
ATOM 778 O O . LYS A 1 92 ? -11.962 21.399 -15.563 1.00 57.44 92 LYS A O 1
ATOM 783 N N . TYR A 1 93 ? -10.337 21.035 -14.054 1.00 54.44 93 TYR A N 1
ATOM 784 C CA . TYR A 1 93 ? -11.170 21.115 -12.854 1.00 54.44 93 TYR A CA 1
ATOM 785 C C . TYR A 1 93 ? -10.430 21.919 -11.777 1.00 54.44 93 TYR A C 1
ATOM 787 O O . TYR A 1 93 ? -9.565 21.363 -11.091 1.00 54.44 93 TYR A O 1
ATOM 795 N N . PRO A 1 94 ? -10.723 23.222 -11.616 1.00 56.38 94 PRO A N 1
ATOM 796 C CA . PRO A 1 94 ? -10.353 23.937 -10.404 1.00 56.38 94 PRO A CA 1
ATOM 797 C C . PRO A 1 94 ? -10.946 23.159 -9.227 1.00 56.38 94 PRO A C 1
ATOM 799 O O . PRO A 1 94 ? -12.138 22.861 -9.224 1.00 56.38 94 PRO A O 1
ATOM 802 N N . LYS A 1 95 ? -10.111 22.749 -8.267 1.00 56.72 95 LYS A N 1
ATOM 803 C CA . LYS A 1 95 ? -10.585 22.106 -7.038 1.00 56.72 95 LYS A CA 1
ATOM 804 C C . LYS A 1 95 ? -11.454 23.106 -6.284 1.00 56.72 95 LYS A C 1
ATOM 806 O O . LYS A 1 95 ? -10.925 23.906 -5.514 1.00 56.72 95 LYS A O 1
ATOM 811 N N . ASP A 1 96 ? -12.759 23.035 -6.493 1.00 51.97 96 ASP A N 1
ATOM 812 C CA . ASP A 1 96 ? -13.706 23.695 -5.618 1.00 51.97 96 ASP A CA 1
ATOM 813 C C . ASP A 1 96 ? -13.625 22.996 -4.257 1.00 51.97 96 ASP A C 1
ATOM 815 O O . ASP A 1 96 ? -13.959 21.820 -4.096 1.00 51.97 96 ASP A O 1
ATOM 819 N N . ARG A 1 97 ? -13.052 23.696 -3.277 1.00 51.59 97 ARG A N 1
ATOM 820 C CA . ARG A 1 97 ? -12.786 23.223 -1.907 1.00 51.59 97 ARG A CA 1
ATOM 821 C C . ARG A 1 97 ? -14.065 23.157 -1.052 1.00 51.59 97 ARG A C 1
ATOM 823 O O . ARG A 1 97 ? -13.988 23.257 0.166 1.00 51.59 97 ARG A O 1
ATOM 830 N N . SER A 1 98 ? -15.234 22.997 -1.667 1.00 55.03 98 SER A N 1
ATOM 831 C CA . SER A 1 98 ? -16.534 23.146 -1.002 1.00 55.03 98 SER A CA 1
ATOM 832 C C . SER A 1 98 ? -17.092 21.858 -0.376 1.00 55.03 98 SER A C 1
ATOM 834 O O . SER A 1 98 ? -17.965 21.953 0.475 1.00 55.03 98 SER A O 1
ATOM 836 N N . TYR A 1 99 ? -16.585 20.664 -0.700 1.00 52.53 99 TYR A N 1
ATOM 837 C CA . TYR A 1 99 ? -17.263 19.404 -0.332 1.00 52.53 99 TYR A CA 1
ATOM 838 C C . TYR A 1 99 ? -16.948 18.809 1.059 1.00 52.53 99 TYR A C 1
ATOM 840 O O . TYR A 1 99 ? -17.340 17.679 1.331 1.00 52.53 99 TYR A O 1
ATOM 848 N N . TYR A 1 100 ? -16.266 19.532 1.955 1.00 54.88 100 TYR A N 1
ATOM 849 C CA . TYR A 1 100 ? -15.943 19.046 3.313 1.00 54.88 100 TYR A CA 1
ATOM 850 C C . TYR A 1 100 ? -16.414 19.990 4.434 1.00 54.88 100 TYR A C 1
ATOM 852 O O . TYR A 1 100 ? -15.766 20.056 5.475 1.00 54.88 100 TYR A O 1
ATOM 860 N N . ARG A 1 101 ? -17.497 20.755 4.230 1.00 50.53 101 ARG A N 1
ATOM 861 C CA . ARG A 1 101 ? -18.077 21.597 5.297 1.00 50.53 101 ARG A CA 1
ATOM 862 C C . ARG A 1 101 ? -19.404 21.117 5.882 1.00 50.53 101 ARG A C 1
ATOM 864 O O . ARG A 1 101 ? -19.705 21.548 6.981 1.00 50.53 101 ARG A O 1
ATOM 871 N N . ASP A 1 102 ? -20.109 20.182 5.246 1.00 47.19 102 ASP A N 1
ATOM 872 C CA . ASP A 1 102 ? -21.460 19.798 5.687 1.00 47.19 102 ASP A CA 1
ATOM 873 C C . ASP A 1 102 ? -21.527 18.328 6.132 1.00 47.19 102 ASP A C 1
ATOM 875 O O . ASP A 1 102 ? -22.137 17.473 5.487 1.00 47.19 102 ASP A O 1
ATOM 879 N N . ARG A 1 103 ? -20.844 18.017 7.235 1.00 47.47 103 ARG A N 1
ATOM 880 C CA . ARG A 1 103 ? -21.171 16.871 8.095 1.00 47.47 103 ARG A CA 1
ATOM 881 C C . ARG A 1 103 ? -21.022 17.323 9.543 1.00 47.47 103 ARG A C 1
ATOM 883 O O . ARG A 1 103 ? -20.014 17.019 10.178 1.00 47.47 103 ARG A O 1
ATOM 890 N N . ASP A 1 104 ? -22.009 18.095 9.973 1.00 46.53 104 ASP A N 1
ATOM 891 C CA . ASP A 1 104 ? -22.429 18.165 11.372 1.00 46.53 104 ASP A CA 1
ATOM 892 C C . ASP A 1 104 ? -23.449 17.045 11.631 1.00 46.53 104 ASP A C 1
ATOM 894 O O . ASP A 1 104 ? -24.253 16.760 10.706 1.00 46.53 104 ASP A O 1
#

pLDDT: mean 86.51, std 16.27, range [46.53, 98.62]